Prot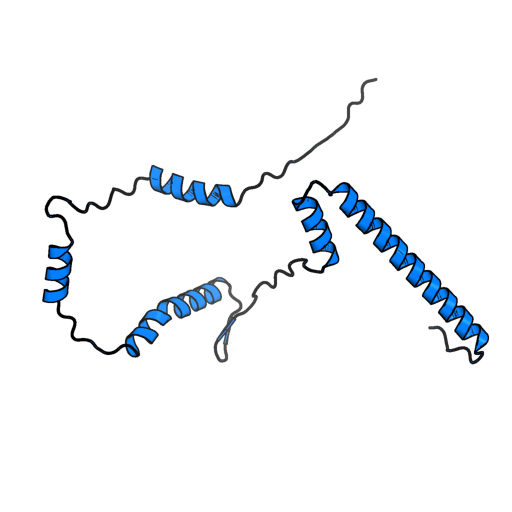ein AF-A0AAD9V9P8-F1 (afdb_monomer_lite)

Foldseek 3Di:
DDDPDPDPVVVVVVVVVVVVVVVVVVVVVVVVLVVQCVVCVVPPVSNVVSVCVVVVVPPPVPPCQWDDDPPDIGRDPVVVVVVVCVVVVCVVVVVVVVDPPDPDDPVVVVVVCVVPDDPPDDDDDPDDDPVNVVVVVVVVVVVPDDDDDDDDDDDDDDD

Secondary structure (DSSP, 8-state):
-----S-HHHHHHHHHHHHHHHHHHHHHHHHHHHHHHHTTTT-HHHHHHHHHHHTT----------EEETTEEE--HHHHHHHHHHHHHHHHHHHHHHS------HHHHHHHHHHHS-TT---------HHHHHHHHHHHHTTT-PPP-----------

Structure (mmCIF, N/CA/C/O backbone):
data_AF-A0AAD9V9P8-F1
#
_entry.id   AF-A0AAD9V9P8-F1
#
loop_
_atom_site.group_PDB
_atom_site.id
_atom_site.type_symbol
_atom_site.label_atom_id
_atom_site.label_alt_id
_atom_site.label_comp_id
_atom_site.label_asym_id
_atom_site.label_entity_id
_atom_site.label_seq_id
_atom_site.pdbx_PDB_ins_code
_atom_site.Cartn_x
_atom_site.Cartn_y
_atom_site.Cartn_z
_atom_site.occupancy
_atom_site.B_iso_or_equiv
_atom_site.auth_seq_id
_atom_site.auth_comp_id
_atom_site.auth_asym_id
_atom_site.auth_atom_id
_atom_site.pdbx_PDB_model_num
ATOM 1 N N . MET A 1 1 ? 13.938 -1.282 -41.682 1.00 40.84 1 MET A N 1
ATOM 2 C CA . MET A 1 1 ? 13.798 -2.664 -41.167 1.00 40.84 1 MET A CA 1
ATOM 3 C C . MET A 1 1 ? 14.912 -3.501 -41.798 1.00 40.84 1 MET A C 1
ATOM 5 O O . MET A 1 1 ? 14.872 -3.719 -43.001 1.00 40.84 1 MET A O 1
ATOM 9 N N . PHE A 1 2 ? 15.975 -3.841 -41.059 1.00 53.50 2 PHE A N 1
ATOM 10 C CA . PHE A 1 2 ? 17.157 -4.511 -41.631 1.00 53.50 2 PHE A CA 1
ATOM 11 C C . PHE A 1 2 ? 16.892 -6.015 -41.809 1.00 53.50 2 PHE A C 1
ATOM 13 O O . PHE A 1 2 ? 16.621 -6.720 -40.838 1.00 53.50 2 PHE A O 1
ATOM 20 N N . LYS A 1 3 ? 16.940 -6.498 -43.058 1.00 59.91 3 LYS A N 1
ATOM 21 C CA . LYS A 1 3 ? 16.807 -7.922 -43.407 1.00 59.91 3 LYS A CA 1
ATOM 22 C C . LYS A 1 3 ? 18.029 -8.691 -42.887 1.00 59.91 3 LYS A C 1
ATOM 24 O O . LYS A 1 3 ? 19.149 -8.198 -42.997 1.00 59.91 3 LYS A O 1
ATOM 29 N N . ARG A 1 4 ? 17.824 -9.894 -42.329 1.00 57.91 4 ARG A N 1
ATOM 30 C CA . ARG A 1 4 ? 18.911 -10.814 -41.943 1.00 57.91 4 ARG A CA 1
ATOM 31 C C . ARG A 1 4 ? 19.813 -11.042 -43.160 1.00 57.91 4 ARG A C 1
ATOM 33 O O . ARG A 1 4 ? 19.398 -11.700 -44.107 1.00 57.91 4 ARG A O 1
ATOM 40 N N . HIS A 1 5 ? 21.021 -10.486 -43.146 1.00 58.56 5 HIS A N 1
ATOM 41 C CA . HIS A 1 5 ? 22.006 -10.772 -44.182 1.00 58.56 5 HIS A CA 1
ATOM 42 C C . HIS A 1 5 ? 22.434 -12.236 -44.037 1.00 58.56 5 HIS A C 1
ATOM 44 O O . HIS A 1 5 ? 22.793 -12.666 -42.942 1.00 58.56 5 HIS A O 1
ATOM 50 N N . HIS A 1 6 ? 22.402 -13.007 -45.125 1.00 64.50 6 HIS A N 1
ATOM 51 C CA . HIS A 1 6 ? 22.727 -14.441 -45.124 1.00 64.50 6 HIS A CA 1
ATOM 52 C C . HIS A 1 6 ? 24.243 -14.719 -45.031 1.00 64.50 6 HIS A C 1
ATOM 54 O O . HIS A 1 6 ? 24.688 -15.831 -45.281 1.00 64.50 6 HIS A O 1
ATOM 60 N N . ASN A 1 7 ? 25.043 -13.704 -44.673 1.00 76.81 7 ASN A N 1
ATOM 61 C CA . ASN A 1 7 ? 26.479 -13.823 -44.447 1.00 76.81 7 ASN A CA 1
ATOM 62 C C . ASN A 1 7 ? 26.742 -13.932 -42.928 1.00 76.81 7 ASN A C 1
ATOM 64 O O . ASN A 1 7 ? 26.538 -12.945 -42.208 1.00 76.81 7 ASN A O 1
ATOM 68 N N . PRO A 1 8 ? 27.201 -15.098 -42.431 1.00 77.00 8 PRO A N 1
ATOM 69 C CA . PRO A 1 8 ? 27.481 -15.317 -41.012 1.00 77.00 8 PRO A CA 1
ATOM 70 C C . PRO A 1 8 ? 28.469 -14.311 -40.400 1.00 77.00 8 PRO A C 1
ATOM 72 O O . PRO A 1 8 ? 28.306 -13.949 -39.236 1.00 77.00 8 PRO A O 1
ATOM 75 N N . SER A 1 9 ? 29.440 -13.813 -41.178 1.00 82.00 9 SER A N 1
ATOM 76 C CA . SER A 1 9 ? 30.434 -12.830 -40.720 1.00 82.00 9 SER A CA 1
ATOM 77 C C . SER A 1 9 ? 29.793 -11.472 -40.431 1.00 82.00 9 S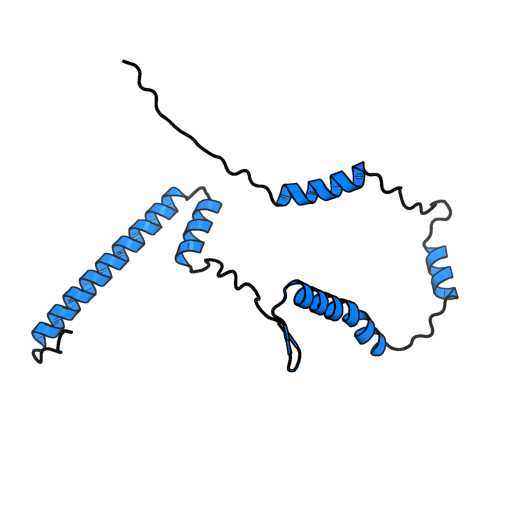ER A C 1
ATOM 79 O O . SER A 1 9 ? 29.965 -10.923 -39.348 1.00 82.00 9 SER A O 1
ATOM 81 N N . VAL A 1 10 ? 28.959 -10.971 -41.350 1.00 82.25 10 VAL A N 1
ATOM 82 C CA . VAL A 1 10 ? 28.264 -9.676 -41.200 1.00 82.25 10 VAL A CA 1
ATOM 83 C C . VAL A 1 10 ? 27.318 -9.695 -39.994 1.00 82.25 10 VAL A C 1
ATOM 85 O O . VAL A 1 10 ? 27.207 -8.720 -39.250 1.00 82.25 10 VAL A O 1
ATOM 88 N N . TRP A 1 11 ? 26.648 -10.825 -39.760 1.00 84.12 11 TRP A N 1
ATOM 89 C CA . TRP A 1 11 ? 25.792 -11.010 -38.588 1.00 84.12 11 TRP A CA 1
ATOM 90 C C . TRP A 1 11 ? 26.584 -11.062 -37.274 1.00 84.12 11 TRP A C 1
ATOM 92 O O . TRP A 1 11 ? 26.146 -10.494 -36.267 1.00 84.12 11 TRP A O 1
ATOM 102 N N . ALA A 1 12 ? 27.744 -11.722 -37.272 1.00 87.38 12 ALA A N 1
ATOM 103 C CA . ALA A 1 12 ? 28.636 -11.766 -36.119 1.00 87.38 12 ALA A CA 1
ATOM 104 C C . ALA A 1 12 ? 29.175 -10.369 -35.769 1.00 87.38 12 ALA A C 1
ATOM 106 O O . ALA A 1 12 ? 29.120 -9.973 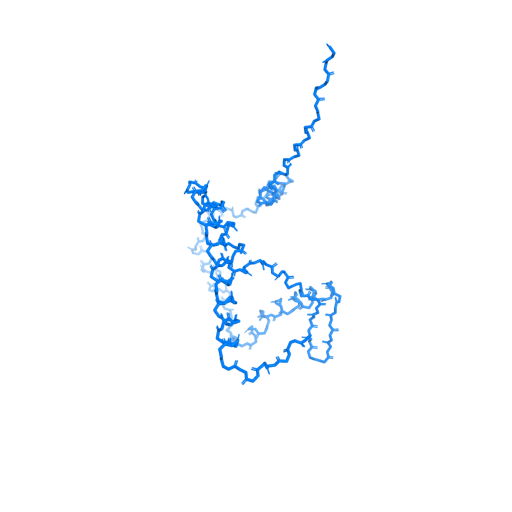-34.601 1.00 87.38 12 ALA A O 1
ATOM 107 N N . ASP A 1 13 ? 29.597 -9.593 -36.769 1.00 89.69 13 ASP A N 1
ATOM 108 C CA . ASP A 1 13 ? 30.072 -8.217 -36.590 1.00 89.69 13 ASP A CA 1
ATOM 109 C C . ASP A 1 13 ? 28.968 -7.292 -36.070 1.00 89.69 13 ASP A C 1
ATOM 111 O O . ASP A 1 13 ? 29.183 -6.540 -35.114 1.00 89.69 13 ASP A O 1
ATOM 115 N N . TYR A 1 14 ? 27.750 -7.408 -36.609 1.00 89.88 14 TYR A N 1
ATOM 116 C CA . TYR A 1 14 ? 26.582 -6.686 -36.103 1.00 89.88 14 TYR A CA 1
ATOM 117 C C . TYR A 1 14 ? 26.296 -7.014 -34.632 1.00 89.88 14 TYR A C 1
ATOM 119 O O . TYR A 1 14 ? 26.148 -6.109 -33.807 1.00 89.88 14 TYR A O 1
ATOM 127 N N . LYS A 1 15 ? 26.261 -8.304 -34.267 1.00 90.81 15 LYS A N 1
ATOM 128 C CA . LYS A 1 15 ? 26.073 -8.725 -32.871 1.00 90.81 15 LYS A CA 1
ATOM 129 C C . LYS A 1 15 ? 27.177 -8.188 -31.969 1.00 90.81 15 LYS A C 1
ATOM 131 O O . LYS A 1 15 ? 26.887 -7.726 -30.869 1.00 90.81 15 LYS A O 1
ATOM 136 N N . LYS A 1 16 ? 28.432 -8.230 -32.418 1.00 93.94 16 LYS A N 1
ATOM 137 C CA . LYS A 1 16 ? 29.582 -7.711 -31.672 1.00 93.94 16 LYS A CA 1
ATOM 138 C C . LYS A 1 16 ? 29.447 -6.208 -31.430 1.00 93.94 16 LYS A C 1
ATOM 140 O O . LYS A 1 16 ? 29.633 -5.762 -30.298 1.00 93.94 16 LYS A O 1
ATOM 145 N N . ALA A 1 17 ? 29.060 -5.444 -32.449 1.00 93.75 17 ALA A N 1
ATOM 146 C CA . ALA A 1 17 ? 28.797 -4.014 -32.330 1.00 93.75 17 ALA A CA 1
ATOM 147 C C . ALA A 1 17 ? 27.621 -3.721 -31.381 1.00 93.75 17 ALA A C 1
ATOM 149 O O . ALA A 1 17 ? 27.751 -2.886 -30.485 1.00 93.75 17 ALA A O 1
ATOM 150 N N . GLY A 1 18 ? 26.511 -4.456 -31.503 1.00 93.94 18 GLY A N 1
ATOM 151 C CA . GLY A 1 18 ? 25.351 -4.333 -30.616 1.00 93.94 18 GLY A CA 1
ATOM 152 C C . GLY A 1 18 ? 25.685 -4.662 -29.159 1.00 93.94 18 GLY A C 1
ATOM 153 O O . GLY A 1 18 ? 25.374 -3.886 -28.257 1.00 93.94 18 GLY A O 1
ATOM 154 N N . ASN A 1 19 ? 26.404 -5.759 -28.920 1.00 95.50 19 ASN A N 1
ATOM 155 C CA . ASN A 1 19 ? 26.866 -6.150 -27.589 1.00 95.50 19 ASN A CA 1
ATOM 156 C C . ASN A 1 19 ? 27.830 -5.116 -26.998 1.00 95.50 19 ASN A C 1
ATOM 158 O O . ASN A 1 19 ? 27.724 -4.794 -25.814 1.00 95.50 19 ASN A O 1
ATOM 162 N N . LYS A 1 20 ? 28.733 -4.556 -27.813 1.00 96.88 20 LYS A N 1
ATOM 163 C CA . LYS A 1 20 ? 29.635 -3.472 -27.402 1.00 96.88 20 LYS A CA 1
ATOM 164 C C . LYS A 1 20 ? 28.846 -2.229 -26.992 1.00 96.88 20 LYS A C 1
ATOM 166 O O . LYS A 1 20 ? 29.098 -1.695 -25.916 1.00 96.88 20 LYS A O 1
ATOM 171 N N . ALA A 1 21 ? 27.859 -1.816 -27.785 1.00 96.50 21 ALA A N 1
ATOM 172 C CA . ALA A 1 21 ? 27.000 -0.675 -27.472 1.00 96.50 21 ALA A CA 1
ATOM 173 C C . ALA A 1 21 ? 26.180 -0.898 -26.187 1.00 96.50 21 ALA A C 1
ATOM 175 O O . ALA A 1 21 ? 26.154 -0.040 -25.306 1.00 96.50 21 ALA A O 1
ATOM 176 N N . VAL A 1 22 ? 25.572 -2.078 -26.024 1.00 96.50 22 VAL A N 1
ATOM 177 C CA . VAL A 1 22 ? 24.845 -2.453 -24.798 1.00 96.50 22 VAL A CA 1
ATOM 178 C C . VAL A 1 22 ? 25.783 -2.485 -23.589 1.00 96.50 22 VAL A C 1
ATOM 180 O O . VAL A 1 22 ? 25.420 -2.007 -22.514 1.00 96.50 22 VAL A O 1
ATOM 183 N N . GLY A 1 23 ? 26.998 -3.010 -23.755 1.00 97.50 23 GLY A N 1
ATOM 184 C CA . GLY A 1 23 ? 28.032 -3.021 -22.724 1.00 97.50 23 GLY A CA 1
ATOM 185 C C . GLY A 1 23 ? 28.437 -1.611 -22.296 1.00 97.50 23 GLY A C 1
ATOM 186 O O . GLY A 1 23 ? 28.458 -1.316 -21.100 1.00 97.50 23 GLY A O 1
ATOM 187 N N . MET A 1 24 ? 28.675 -0.718 -23.260 1.00 97.25 24 MET A N 1
ATOM 188 C CA . MET A 1 24 ? 28.961 0.698 -23.011 1.00 97.25 24 MET A CA 1
ATOM 189 C C . MET A 1 24 ? 27.814 1.376 -22.259 1.00 97.25 24 MET A C 1
ATOM 191 O O . MET A 1 24 ? 28.049 2.002 -21.228 1.00 97.25 24 MET A O 1
ATOM 195 N N . LEU A 1 25 ? 26.570 1.183 -22.703 1.00 96.69 25 LEU A N 1
ATOM 196 C CA . LEU A 1 25 ? 25.390 1.749 -22.050 1.00 96.69 25 LEU A CA 1
ATOM 197 C C . LEU A 1 25 ? 25.246 1.268 -20.599 1.00 96.69 25 LEU A C 1
ATOM 199 O O . LEU A 1 25 ? 24.997 2.069 -19.697 1.00 96.69 25 LEU A O 1
ATOM 203 N N . ARG A 1 26 ? 25.424 -0.036 -20.355 1.00 95.50 26 ARG A N 1
ATOM 204 C CA . ARG A 1 26 ? 25.390 -0.616 -19.002 1.00 95.50 26 ARG A CA 1
ATOM 205 C C . ARG A 1 26 ? 26.488 -0.032 -18.115 1.00 95.50 26 ARG A C 1
ATOM 207 O O . ARG A 1 26 ? 26.220 0.275 -16.956 1.00 95.50 26 ARG A O 1
ATOM 214 N N . ASN A 1 27 ? 27.694 0.147 -18.653 1.00 97.19 27 ASN A N 1
ATOM 215 C CA . ASN A 1 27 ? 28.819 0.721 -17.919 1.00 97.19 27 ASN A CA 1
ATOM 216 C C . ASN A 1 27 ? 28.566 2.190 -17.550 1.00 97.19 27 ASN A C 1
ATOM 218 O O . ASN A 1 27 ? 28.736 2.569 -16.396 1.00 97.19 27 ASN A O 1
ATOM 222 N N . ILE A 1 28 ? 28.082 2.997 -18.499 1.00 96.94 28 ILE A N 1
ATOM 223 C CA . ILE A 1 28 ? 27.744 4.408 -18.261 1.00 96.94 28 ILE A CA 1
ATOM 224 C C . ILE A 1 28 ? 26.684 4.528 -17.160 1.00 96.94 28 ILE A C 1
ATOM 226 O O . ILE A 1 28 ? 26.880 5.273 -16.201 1.00 96.94 28 ILE A O 1
ATOM 230 N N . LYS A 1 29 ? 25.601 3.741 -17.238 1.00 94.38 29 LYS A N 1
ATOM 231 C CA . LYS A 1 29 ? 24.555 3.730 -16.201 1.00 94.38 29 LYS A CA 1
ATOM 232 C C . LYS A 1 29 ? 25.110 3.336 -14.835 1.00 94.38 29 LYS A C 1
ATOM 234 O O . LYS A 1 29 ? 24.810 3.995 -13.846 1.00 94.38 29 LYS A O 1
ATOM 239 N N . ARG A 1 30 ? 25.935 2.286 -14.776 1.00 95.38 30 ARG A N 1
ATOM 240 C CA . ARG A 1 30 ? 26.572 1.847 -13.528 1.00 95.38 30 ARG A CA 1
ATOM 241 C C . ARG A 1 30 ? 27.406 2.970 -12.917 1.00 95.38 30 ARG A C 1
ATOM 243 O O . ARG A 1 30 ? 27.185 3.300 -11.760 1.00 95.38 30 ARG A O 1
ATOM 250 N N . LYS A 1 31 ? 28.314 3.570 -13.692 1.00 97.12 31 LYS A N 1
ATOM 251 C CA . LYS A 1 31 ? 29.183 4.661 -13.226 1.00 97.12 31 LYS A CA 1
ATOM 252 C C . LYS A 1 31 ? 28.382 5.842 -12.686 1.00 97.12 31 LYS A C 1
ATOM 254 O O . LYS A 1 31 ? 28.703 6.354 -11.621 1.00 97.12 31 LYS A O 1
ATOM 259 N N . PHE A 1 32 ? 27.315 6.227 -13.384 1.00 95.88 32 PHE A N 1
ATOM 260 C CA . PHE A 1 32 ? 26.425 7.296 -12.939 1.00 95.88 32 PHE A CA 1
ATOM 261 C C . PHE A 1 32 ? 25.810 7.008 -11.562 1.00 95.88 32 PHE A C 1
ATOM 263 O O . PHE A 1 32 ? 25.876 7.855 -10.674 1.00 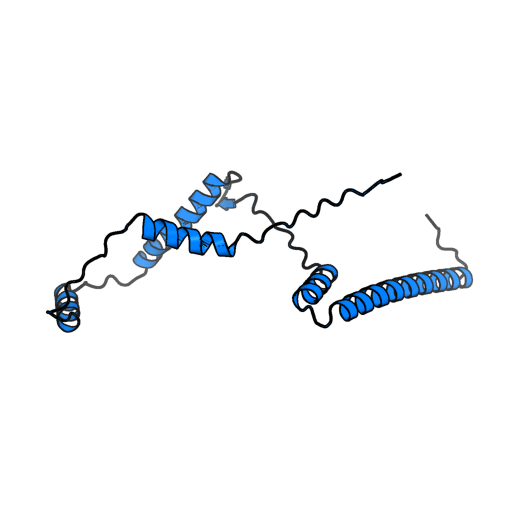95.88 32 PHE A O 1
ATOM 270 N N . TYR A 1 33 ? 25.236 5.816 -11.363 1.00 94.88 33 TYR A N 1
ATOM 271 C CA . TYR A 1 33 ? 24.589 5.478 -10.092 1.00 94.88 33 TYR A CA 1
ATOM 272 C C . TYR A 1 33 ? 25.581 5.237 -8.955 1.00 94.88 33 TYR A C 1
ATOM 274 O O . TYR A 1 33 ? 25.286 5.634 -7.834 1.00 94.88 33 TYR A O 1
ATOM 282 N N . VAL A 1 34 ? 26.751 4.656 -9.234 1.00 95.31 34 VAL A N 1
ATOM 283 C CA . VAL A 1 34 ? 27.836 4.526 -8.248 1.00 95.31 34 VAL A CA 1
ATOM 284 C C . VAL A 1 34 ? 28.262 5.908 -7.755 1.00 95.31 34 VAL A C 1
ATOM 286 O O . VAL A 1 34 ? 28.175 6.169 -6.562 1.00 95.31 34 VAL A O 1
ATOM 289 N N . SER A 1 35 ? 28.565 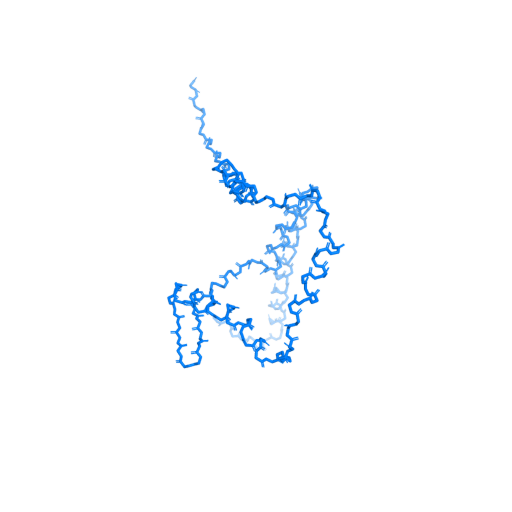6.835 -8.669 1.00 96.56 35 SER A N 1
ATOM 290 C CA . SER A 1 35 ? 28.947 8.205 -8.305 1.00 96.56 35 SER A CA 1
ATOM 291 C C . SER A 1 35 ? 27.846 8.936 -7.525 1.00 96.56 35 SER A C 1
ATOM 293 O O . SER A 1 35 ? 28.114 9.629 -6.548 1.00 96.56 35 SER A O 1
ATOM 295 N N . LYS A 1 36 ? 26.577 8.748 -7.906 1.00 95.31 36 LYS A N 1
ATOM 296 C CA . LYS A 1 36 ? 25.425 9.286 -7.165 1.00 95.31 36 LYS A CA 1
ATOM 297 C C . LYS A 1 36 ? 25.332 8.743 -5.738 1.00 95.31 36 LYS A C 1
ATOM 299 O O . LYS A 1 36 ? 24.955 9.500 -4.847 1.00 95.31 36 LYS A O 1
ATOM 304 N N . LEU A 1 37 ? 25.610 7.456 -5.532 1.00 95.25 37 LEU A N 1
ATOM 305 C CA . LEU A 1 37 ? 25.578 6.825 -4.211 1.00 95.25 37 LEU A CA 1
ATOM 306 C C . LEU A 1 37 ? 26.747 7.296 -3.343 1.00 95.25 37 LEU A C 1
ATOM 308 O O . LEU A 1 37 ? 26.513 7.664 -2.200 1.00 95.25 37 LEU A O 1
ATOM 312 N N . GLU A 1 38 ? 27.955 7.385 -3.904 1.00 95.38 38 GLU A N 1
ATOM 313 C CA . GLU A 1 38 ? 29.139 7.940 -3.227 1.00 95.38 38 GLU A CA 1
ATOM 314 C C . GLU A 1 38 ? 28.890 9.385 -2.763 1.00 95.38 38 GLU A C 1
ATOM 316 O O . GLU A 1 38 ? 29.134 9.732 -1.613 1.00 95.38 38 GLU A O 1
ATOM 321 N N . GLN A 1 39 ? 28.269 10.218 -3.605 1.00 95.50 39 GLN A N 1
ATOM 322 C CA . GLN A 1 39 ? 27.868 11.584 -3.233 1.00 95.50 39 GLN A CA 1
ATOM 323 C C . GLN A 1 39 ? 26.831 11.649 -2.093 1.00 95.50 39 GLN A C 1
ATOM 325 O O . GLN A 1 39 ? 26.606 12.724 -1.542 1.00 95.50 39 GLN A O 1
ATOM 330 N N . ASN A 1 40 ? 26.155 10.541 -1.770 1.00 94.81 40 ASN A N 1
ATOM 331 C CA . ASN A 1 40 ? 25.116 10.454 -0.738 1.00 94.81 40 ASN A CA 1
ATOM 332 C C . ASN A 1 40 ? 25.501 9.489 0.402 1.00 94.81 40 ASN A C 1
ATOM 334 O O . ASN A 1 40 ? 24.620 9.075 1.156 1.00 94.81 40 ASN A O 1
ATOM 338 N N . GLU A 1 41 ? 26.787 9.150 0.558 1.00 90.75 41 GLU A N 1
ATOM 339 C CA . GLU A 1 41 ? 27.283 8.176 1.547 1.00 90.75 41 GLU A CA 1
ATOM 340 C C . GLU A 1 41 ? 26.814 8.486 2.981 1.00 90.75 41 GLU A C 1
ATOM 342 O O . GLU A 1 41 ? 26.403 7.589 3.713 1.00 90.75 41 GLU A O 1
ATOM 347 N N . ASN A 1 42 ? 26.752 9.773 3.339 1.00 93.44 42 ASN A N 1
ATOM 348 C CA . ASN A 1 42 ? 26.295 10.247 4.651 1.00 93.44 42 ASN A CA 1
ATOM 349 C C . ASN A 1 42 ? 24.842 10.772 4.658 1.00 93.44 42 ASN A C 1
ATOM 351 O O . ASN A 1 42 ? 24.361 11.256 5.681 1.00 93.44 42 ASN A O 1
ATOM 355 N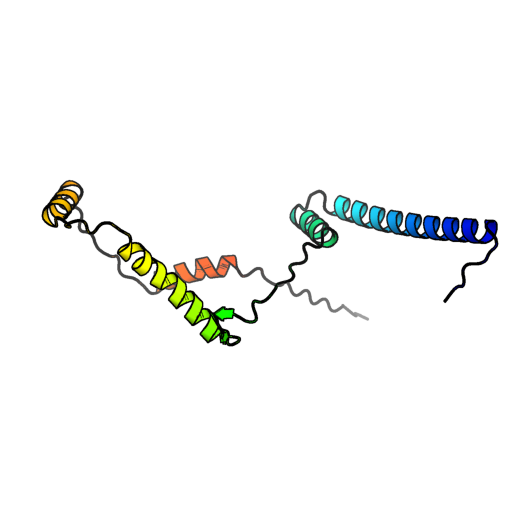 N . ASP A 1 43 ? 24.117 10.675 3.536 1.00 94.25 43 ASP A N 1
ATOM 356 C CA . ASP A 1 43 ? 22.696 11.026 3.432 1.00 94.25 43 ASP A CA 1
ATOM 357 C C . ASP A 1 43 ? 21.859 9.770 3.155 1.00 94.25 43 ASP A C 1
ATOM 359 O O . ASP A 1 43 ? 21.535 9.426 2.013 1.00 94.25 43 ASP A O 1
ATOM 363 N N . ALA A 1 44 ? 21.434 9.100 4.229 1.00 93.19 44 ALA A N 1
ATOM 364 C CA . ALA A 1 44 ? 20.566 7.926 4.148 1.00 93.19 44 ALA A CA 1
ATOM 365 C C . ALA A 1 44 ? 19.268 8.202 3.360 1.00 93.19 44 ALA A C 1
ATOM 367 O O . ALA A 1 44 ? 18.759 7.334 2.644 1.00 93.19 44 ALA A O 1
ATOM 368 N N . LYS A 1 45 ? 18.727 9.425 3.441 1.00 92.88 45 LYS A N 1
ATOM 369 C CA . LYS A 1 45 ? 17.503 9.815 2.729 1.00 92.88 45 LYS A CA 1
ATOM 370 C C . LYS A 1 45 ? 17.775 10.001 1.237 1.00 92.88 45 LYS A C 1
ATOM 372 O O . LYS A 1 45 ? 16.942 9.595 0.421 1.00 92.88 45 LYS A O 1
ATOM 377 N N . GLY A 1 46 ? 18.901 10.608 0.880 1.00 93.50 46 GLY A N 1
ATOM 378 C CA . GLY A 1 46 ? 19.395 10.754 -0.488 1.00 93.50 46 GLY A CA 1
ATOM 379 C C . GLY A 1 46 ? 19.680 9.406 -1.145 1.00 93.50 46 GLY A C 1
ATOM 380 O O . GLY A 1 46 ? 19.126 9.103 -2.206 1.00 93.50 46 GLY A O 1
ATOM 381 N N . THR A 1 47 ? 20.404 8.534 -0.446 1.00 94.94 47 THR A N 1
ATOM 382 C CA . THR A 1 47 ? 20.663 7.145 -0.851 1.00 94.94 47 THR A CA 1
ATOM 383 C C . THR A 1 47 ? 19.362 6.378 -1.088 1.00 94.94 47 THR A C 1
ATOM 385 O O . THR A 1 47 ? 19.161 5.784 -2.151 1.00 94.94 47 THR A O 1
ATOM 388 N N . TRP A 1 48 ? 18.396 6.476 -0.169 1.00 92.81 48 TRP A N 1
ATOM 389 C CA . TRP A 1 48 ? 17.098 5.819 -0.332 1.00 92.81 48 TRP A CA 1
ATOM 390 C C . TRP A 1 48 ? 16.274 6.370 -1.508 1.00 92.81 48 TRP A C 1
ATOM 392 O O . TRP A 1 48 ? 15.510 5.636 -2.138 1.00 92.81 48 TRP A O 1
ATOM 402 N N . LYS A 1 49 ? 16.408 7.660 -1.850 1.00 90.88 49 LYS A N 1
ATOM 403 C CA . LYS A 1 49 ? 15.790 8.226 -3.064 1.00 90.88 49 LYS A CA 1
ATOM 404 C C . LYS A 1 49 ? 16.401 7.632 -4.333 1.00 90.88 49 LYS A C 1
ATOM 406 O O . LYS A 1 49 ? 15.646 7.280 -5.239 1.00 90.88 49 LYS A O 1
ATOM 411 N N . ILE A 1 50 ? 17.728 7.501 -4.386 1.00 92.88 50 ILE A N 1
ATOM 412 C CA . ILE A 1 50 ? 18.441 6.907 -5.525 1.00 92.88 50 ILE A CA 1
ATOM 413 C C . ILE A 1 50 ? 17.993 5.456 -5.719 1.00 92.88 50 ILE A C 1
ATOM 415 O O . ILE A 1 50 ? 17.558 5.107 -6.815 1.00 92.88 50 ILE A O 1
ATOM 419 N N . ILE A 1 51 ? 17.982 4.652 -4.651 1.00 91.62 51 ILE A N 1
ATOM 420 C CA . ILE A 1 51 ? 17.517 3.255 -4.687 1.00 91.62 51 ILE A CA 1
ATOM 421 C C . ILE A 1 51 ? 16.076 3.171 -5.202 1.00 91.62 51 ILE A C 1
ATOM 423 O O . ILE A 1 51 ? 15.791 2.440 -6.146 1.00 91.62 51 ILE A O 1
ATOM 427 N N . LYS A 1 52 ? 15.157 3.982 -4.665 1.00 88.06 52 LYS A N 1
ATOM 428 C CA . LYS A 1 52 ? 13.762 3.987 -5.134 1.00 88.06 52 LYS A CA 1
ATOM 429 C C . LYS A 1 52 ? 13.623 4.318 -6.621 1.00 88.06 52 LYS A C 1
ATOM 431 O O . LYS A 1 52 ? 12.738 3.765 -7.269 1.00 88.06 52 LYS A O 1
ATOM 436 N N . SER A 1 53 ? 14.477 5.199 -7.151 1.00 87.12 53 SER A N 1
ATOM 437 C CA . SER A 1 53 ? 14.457 5.571 -8.571 1.00 87.12 53 SER A CA 1
ATOM 438 C C . SER A 1 53 ? 14.869 4.426 -9.502 1.00 87.12 53 SER A C 1
ATOM 440 O O . SER A 1 53 ? 14.319 4.316 -10.594 1.00 87.12 53 SER A O 1
ATOM 442 N N . ILE A 1 54 ? 15.787 3.552 -9.068 1.00 88.75 54 ILE A N 1
ATOM 443 C CA . ILE A 1 54 ? 16.281 2.424 -9.876 1.00 88.75 54 ILE A CA 1
ATOM 444 C C . ILE A 1 54 ? 15.471 1.144 -9.671 1.00 88.75 54 ILE A C 1
ATOM 446 O O . ILE A 1 54 ? 15.342 0.353 -10.599 1.00 88.75 54 ILE A O 1
ATOM 450 N N . SER A 1 55 ? 14.881 0.956 -8.489 1.00 84.94 55 SER A N 1
ATOM 451 C CA . SER A 1 55 ? 14.105 -0.241 -8.150 1.00 84.94 55 SER A CA 1
ATOM 452 C C . SER A 1 55 ? 12.702 -0.261 -8.767 1.00 84.94 55 SER A C 1
ATOM 454 O O . SER A 1 55 ? 11.923 -1.160 -8.471 1.00 84.94 55 SER A O 1
ATOM 456 N N . GLY A 1 56 ? 12.322 0.750 -9.559 1.00 72.69 56 GLY A N 1
ATOM 457 C CA . GLY A 1 56 ? 10.966 0.856 -10.111 1.00 72.69 56 GLY A CA 1
ATOM 458 C C . GLY A 1 56 ? 9.882 1.047 -9.042 1.00 72.69 56 GLY A C 1
ATOM 459 O O . GLY A 1 56 ? 8.698 1.016 -9.358 1.00 72.69 56 GLY A O 1
ATOM 460 N N . MET A 1 57 ? 10.269 1.313 -7.786 1.00 71.19 57 MET A N 1
ATOM 461 C CA . MET A 1 57 ? 9.377 1.564 -6.644 1.00 71.19 57 MET A CA 1
ATOM 462 C C . MET A 1 57 ? 8.736 2.958 -6.693 1.00 71.19 57 MET A C 1
ATOM 464 O O . MET A 1 57 ? 8.288 3.487 -5.670 1.00 71.19 57 MET A O 1
ATOM 468 N N . VAL A 1 58 ? 8.709 3.589 -7.869 1.00 66.12 58 VAL A N 1
ATOM 469 C CA . VAL A 1 58 ? 7.913 4.791 -8.091 1.00 66.12 58 VAL A CA 1
ATOM 470 C C . VAL A 1 58 ? 6.481 4.377 -7.803 1.00 66.12 58 VAL A C 1
ATOM 472 O O . VAL A 1 58 ? 5.943 3.513 -8.493 1.00 66.12 58 VAL A O 1
ATOM 475 N N . LYS A 1 59 ? 5.897 4.928 -6.732 1.00 63.94 59 LYS A N 1
ATOM 476 C CA . LYS A 1 59 ? 4.507 4.664 -6.366 1.00 63.94 59 LYS A CA 1
ATOM 477 C C . LYS A 1 59 ? 3.650 4.984 -7.585 1.00 63.94 59 LYS A C 1
ATOM 479 O O . LYS A 1 59 ? 3.339 6.144 -7.836 1.00 63.94 59 LYS A O 1
ATOM 484 N N . GLN A 1 60 ? 3.250 3.952 -8.318 1.00 63.41 60 GLN A N 1
ATOM 485 C CA . GLN A 1 60 ? 2.022 4.006 -9.079 1.00 63.41 60 GLN A CA 1
ATOM 486 C C . GLN A 1 60 ? 0.962 4.103 -7.993 1.00 63.41 60 GLN A C 1
ATOM 488 O O . GLN A 1 60 ? 0.602 3.097 -7.380 1.00 63.41 60 GLN A O 1
ATOM 493 N N . PHE A 1 61 ? 0.568 5.326 -7.642 1.00 59.28 61 PHE A N 1
ATOM 494 C CA . PHE A 1 61 ? -0.637 5.528 -6.862 1.00 59.28 61 PHE A CA 1
ATOM 495 C C . PHE A 1 61 ? -1.764 5.006 -7.744 1.00 59.28 61 PHE A C 1
ATOM 497 O O . PHE A 1 61 ? -2.315 5.731 -8.567 1.00 59.28 61 PHE A O 1
ATOM 504 N N . LYS A 1 62 ? -2.041 3.705 -7.635 1.00 69.62 62 LYS A N 1
ATOM 505 C CA . LYS A 1 62 ? -3.232 3.100 -8.200 1.00 69.62 62 LYS A CA 1
ATOM 506 C C . LYS A 1 62 ? -4.373 3.676 -7.385 1.00 69.62 62 LYS A C 1
ATOM 508 O O . LYS A 1 62 ? -4.689 3.180 -6.306 1.00 69.62 62 LYS A O 1
ATOM 513 N N . ARG A 1 63 ? -4.889 4.812 -7.846 1.00 73.06 63 ARG A N 1
ATOM 514 C CA . ARG A 1 63 ? -6.114 5.380 -7.313 1.00 73.06 63 ARG A CA 1
ATOM 515 C C . ARG A 1 63 ? -7.196 4.336 -7.563 1.00 73.06 63 ARG A C 1
ATOM 517 O O . ARG A 1 63 ? -7.323 3.831 -8.678 1.00 73.06 63 ARG A O 1
ATOM 524 N N . VAL A 1 64 ? -7.888 3.942 -6.501 1.00 82.00 64 VAL A N 1
ATOM 525 C CA . VAL A 1 64 ? -9.079 3.109 -6.641 1.00 82.00 64 VAL A CA 1
ATOM 526 C C . VAL A 1 64 ? -10.126 4.016 -7.271 1.00 82.00 64 VAL A C 1
ATOM 528 O O . VAL A 1 64 ? -10.532 4.996 -6.653 1.00 82.00 64 VAL A O 1
ATOM 531 N N . ASN A 1 65 ? -10.456 3.742 -8.530 1.00 87.50 65 ASN A N 1
ATOM 532 C CA . ASN A 1 65 ? -11.395 4.551 -9.308 1.00 87.50 65 ASN A CA 1
ATOM 533 C C . ASN A 1 65 ? -12.801 3.953 -9.315 1.00 87.50 65 ASN A C 1
ATOM 535 O O . ASN A 1 65 ? -13.735 4.617 -9.740 1.00 87.50 65 ASN A O 1
ATOM 539 N N . SER A 1 66 ? -12.941 2.705 -8.876 1.00 91.69 66 SER A N 1
ATOM 540 C CA . SER A 1 66 ? -14.234 2.062 -8.763 1.00 91.69 66 SER A CA 1
ATOM 541 C C . SER A 1 66 ? -14.222 0.961 -7.712 1.00 91.69 66 SER A C 1
ATOM 543 O O . SER A 1 66 ? -13.180 0.375 -7.395 1.00 91.69 66 SER A O 1
ATOM 545 N N . LEU A 1 67 ? -15.401 0.694 -7.169 1.00 92.00 67 LEU A N 1
ATOM 546 C CA . LEU A 1 67 ? -15.698 -0.398 -6.262 1.00 92.00 67 LEU A CA 1
ATOM 547 C C . LEU A 1 67 ? -16.765 -1.274 -6.916 1.00 92.00 67 LEU A C 1
ATOM 549 O O . LEU A 1 67 ? -17.819 -0.781 -7.311 1.00 92.00 67 LEU A O 1
ATOM 553 N N . ARG A 1 68 ? -16.492 -2.574 -7.045 1.00 92.06 68 ARG A N 1
ATOM 554 C CA . ARG A 1 68 ? -17.489 -3.543 -7.506 1.00 92.06 68 ARG A CA 1
ATOM 555 C C . ARG A 1 68 ? -18.133 -4.206 -6.298 1.00 92.06 68 ARG A C 1
ATOM 557 O O . ARG A 1 68 ? -17.430 -4.837 -5.511 1.00 92.06 68 ARG A O 1
ATOM 564 N N . ILE A 1 69 ? -19.448 -4.087 -6.193 1.00 88.69 69 ILE A N 1
ATOM 565 C CA . ILE A 1 69 ? -20.266 -4.758 -5.185 1.00 88.69 69 ILE A CA 1
ATOM 566 C C . ILE A 1 69 ? -21.310 -5.556 -5.953 1.00 88.69 69 ILE A C 1
ATOM 568 O O . ILE A 1 69 ? -22.132 -4.971 -6.652 1.00 88.69 69 ILE A O 1
ATOM 572 N N . GLU A 1 70 ? -21.228 -6.885 -5.866 1.00 85.75 70 GLU A N 1
ATOM 573 C CA . GLU A 1 70 ? -22.088 -7.802 -6.626 1.00 85.75 70 GLU A CA 1
ATOM 574 C C . GLU A 1 70 ? -22.050 -7.484 -8.142 1.00 85.75 70 GLU A C 1
ATOM 576 O O . GLU A 1 70 ? -20.981 -7.565 -8.773 1.00 85.75 70 GLU A O 1
ATOM 581 N N . ASP A 1 71 ? -23.189 -7.076 -8.708 1.00 89.12 71 ASP A N 1
ATOM 582 C CA . ASP A 1 71 ? -23.363 -6.699 -10.117 1.00 89.12 71 ASP A CA 1
ATOM 583 C C . ASP A 1 71 ? -23.305 -5.181 -10.362 1.00 89.12 71 ASP A C 1
ATOM 585 O O . ASP A 1 71 ? -23.456 -4.721 -11.496 1.00 89.12 71 ASP A O 1
ATOM 589 N N . ARG A 1 72 ? -23.039 -4.383 -9.321 1.00 92.00 72 ARG A N 1
ATOM 590 C CA . ARG A 1 72 ? -22.929 -2.924 -9.408 1.00 92.00 72 ARG A CA 1
ATOM 591 C C . ARG A 1 72 ? -21.470 -2.474 -9.404 1.00 92.00 72 ARG A C 1
ATOM 593 O O . ARG A 1 72 ? -20.647 -2.948 -8.619 1.00 92.00 72 ARG A O 1
ATOM 600 N N . ILE A 1 73 ? -21.161 -1.504 -10.261 1.00 94.50 73 ILE A N 1
ATOM 601 C CA . ILE A 1 73 ? -19.891 -0.773 -10.255 1.00 94.50 73 ILE A CA 1
ATOM 602 C C . ILE A 1 73 ? -20.177 0.642 -9.760 1.00 94.50 73 ILE A C 1
ATOM 604 O O . ILE A 1 73 ? -21.018 1.343 -10.318 1.00 94.50 73 ILE A O 1
ATOM 608 N N . ILE A 1 74 ? -19.489 1.037 -8.695 1.00 93.81 74 ILE A N 1
ATOM 609 C CA . ILE A 1 74 ? -19.591 2.352 -8.069 1.00 93.81 74 ILE A CA 1
ATOM 610 C C . ILE A 1 74 ? -18.303 3.104 -8.373 1.00 93.81 74 ILE A C 1
ATOM 612 O O . ILE A 1 74 ? -17.226 2.648 -8.003 1.00 93.81 74 ILE A O 1
ATOM 616 N N . GLU A 1 75 ? -18.411 4.245 -9.044 1.00 94.25 75 GLU A N 1
ATOM 617 C CA . GLU A 1 75 ? -17.269 5.101 -9.408 1.00 94.25 75 GLU A CA 1
ATOM 618 C C . GLU A 1 75 ? -17.267 6.422 -8.625 1.00 94.25 75 GLU A C 1
ATOM 620 O O . GLU A 1 75 ? -16.247 7.111 -8.547 1.00 94.25 75 GLU A O 1
ATOM 625 N N . ASP A 1 76 ? -18.401 6.768 -8.007 1.00 93.50 76 ASP A N 1
ATOM 626 C CA . ASP A 1 76 ? -18.513 7.935 -7.141 1.00 93.50 76 ASP A CA 1
ATOM 627 C C . ASP A 1 76 ? -17.726 7.706 -5.842 1.00 93.50 76 ASP A C 1
ATOM 629 O O . ASP A 1 76 ? -17.956 6.757 -5.092 1.00 93.50 76 ASP A O 1
ATOM 633 N N . THR A 1 77 ? -16.795 8.612 -5.551 1.00 90.31 77 THR A N 1
ATOM 634 C CA . THR A 1 77 ? -15.923 8.525 -4.375 1.00 90.31 77 THR A CA 1
ATOM 635 C C . THR A 1 77 ? -16.656 8.605 -3.034 1.00 90.31 77 THR A C 1
ATOM 637 O O . THR A 1 77 ? -16.219 7.971 -2.073 1.00 90.31 77 THR A O 1
ATOM 640 N N . PHE A 1 78 ? -17.737 9.382 -2.944 1.00 93.31 78 PHE A N 1
ATOM 641 C CA . PHE A 1 78 ? -18.548 9.491 -1.734 1.00 93.31 78 PHE A CA 1
ATOM 642 C C . PHE A 1 78 ? -19.345 8.210 -1.518 1.00 93.31 78 PHE A C 1
ATOM 644 O O . PHE A 1 78 ? -19.369 7.677 -0.409 1.00 93.31 78 PHE A O 1
ATOM 651 N N . GLU A 1 79 ? -19.927 7.672 -2.587 1.00 93.94 79 GLU A N 1
ATOM 652 C CA . GLU A 1 79 ? -20.662 6.414 -2.523 1.00 93.94 79 GLU A CA 1
ATOM 653 C C . GLU A 1 79 ? -19.731 5.243 -2.174 1.00 93.94 79 GLU A C 1
ATOM 655 O O . GLU A 1 79 ? -20.026 4.477 -1.260 1.00 93.94 79 GLU A O 1
ATOM 660 N N . MET A 1 80 ? -18.542 5.174 -2.782 1.00 93.31 80 MET A N 1
ATOM 661 C CA . MET A 1 80 ? -17.506 4.207 -2.401 1.00 93.31 80 MET A CA 1
ATOM 662 C C . MET A 1 80 ? -17.146 4.303 -0.913 1.00 93.31 80 MET A C 1
ATOM 664 O O . MET A 1 80 ? -17.034 3.281 -0.238 1.00 93.31 80 MET A O 1
ATOM 668 N N . ALA A 1 81 ? -16.945 5.516 -0.387 1.00 93.06 81 ALA A N 1
ATOM 669 C CA . ALA A 1 81 ? -16.620 5.717 1.023 1.00 93.06 81 ALA A CA 1
ATOM 670 C C . ALA A 1 81 ? -17.778 5.293 1.937 1.00 93.06 81 ALA A C 1
ATOM 672 O O . ALA A 1 81 ? -17.545 4.676 2.977 1.00 93.06 81 ALA A O 1
ATOM 673 N N . SER A 1 82 ? -19.014 5.592 1.536 1.00 94.56 82 SER A N 1
ATOM 674 C CA . SER A 1 82 ? -20.222 5.168 2.242 1.00 94.56 82 SER A CA 1
ATOM 675 C C . SER A 1 82 ? -20.312 3.644 2.323 1.00 94.56 82 SER A C 1
ATOM 677 O O . SER A 1 82 ? -20.499 3.099 3.410 1.00 94.56 82 SER A O 1
ATOM 679 N N . GLU A 1 83 ? -20.064 2.945 1.215 1.00 93.38 83 GLU A N 1
ATOM 680 C CA . GLU A 1 83 ? -20.050 1.480 1.168 1.00 93.38 83 GLU A CA 1
ATOM 681 C C . GLU A 1 83 ? -18.939 0.876 2.029 1.00 93.38 83 GLU A C 1
ATOM 683 O O . GLU A 1 83 ? -19.173 -0.073 2.779 1.00 93.38 83 GLU A O 1
ATOM 688 N N . PHE A 1 84 ? -17.736 1.457 2.005 1.00 91.75 84 PHE A N 1
ATOM 689 C CA . PHE A 1 84 ? -16.660 1.043 2.907 1.00 91.75 84 PHE A CA 1
ATOM 690 C C . PHE A 1 84 ? -17.057 1.198 4.377 1.00 91.75 84 PHE A C 1
ATOM 692 O O . PHE A 1 84 ? -16.859 0.273 5.170 1.00 91.75 84 PHE A O 1
ATOM 699 N N . ASN A 1 85 ? -17.624 2.349 4.741 1.00 93.88 85 ASN A N 1
ATOM 700 C CA . ASN A 1 85 ? -18.072 2.609 6.105 1.00 93.88 85 ASN A CA 1
ATOM 701 C C . ASN A 1 85 ? -19.162 1.617 6.514 1.00 93.88 85 ASN A C 1
ATOM 703 O O . ASN A 1 85 ? -19.035 0.973 7.552 1.00 93.88 85 ASN A O 1
ATOM 707 N N . SER A 1 86 ? -20.178 1.432 5.671 1.00 93.00 86 SER A N 1
ATOM 708 C CA . SER A 1 86 ? -21.266 0.476 5.886 1.00 93.00 86 SER A CA 1
ATOM 709 C C . SER A 1 86 ? -20.733 -0.942 6.103 1.00 93.00 86 SER A C 1
ATOM 711 O O . SER A 1 86 ? -21.043 -1.587 7.111 1.00 93.00 86 SER A O 1
ATOM 713 N N . HIS A 1 87 ? -19.837 -1.401 5.223 1.00 91.31 87 HIS A N 1
ATOM 714 C CA . HIS A 1 87 ? -19.204 -2.707 5.337 1.00 91.31 87 HIS A CA 1
ATOM 715 C C . HIS A 1 87 ? -18.525 -2.875 6.698 1.00 91.31 87 HIS A C 1
ATOM 717 O O . HIS A 1 87 ? -18.881 -3.793 7.436 1.00 91.31 87 HIS A O 1
ATOM 723 N N . PHE A 1 88 ? -17.593 -1.989 7.060 1.00 92.56 88 PHE A N 1
ATOM 724 C CA . PHE A 1 88 ? -16.808 -2.139 8.287 1.00 92.56 88 PHE A CA 1
ATOM 725 C C . PHE A 1 88 ? -17.616 -1.910 9.567 1.00 92.56 88 PHE A C 1
ATOM 727 O O . PHE A 1 88 ? -17.398 -2.628 10.544 1.00 92.56 88 PHE A O 1
ATOM 734 N N . SER A 1 89 ? -18.581 -0.989 9.567 1.00 94.56 89 SER A N 1
ATOM 735 C CA . SER A 1 89 ? -19.493 -0.794 10.697 1.00 94.56 89 SER A CA 1
ATOM 736 C C . SER A 1 89 ? -20.383 -2.018 10.930 1.00 94.56 89 SER A C 1
ATOM 738 O O . SER A 1 89 ? -20.610 -2.388 12.079 1.00 94.56 89 SER A O 1
ATOM 740 N N . SER A 1 90 ? -20.811 -2.705 9.863 1.00 93.50 90 SER A N 1
ATOM 741 C CA . SER A 1 90 ? -21.658 -3.904 9.964 1.00 93.50 90 SER A CA 1
ATOM 742 C C . SER A 1 90 ? -20.920 -5.174 10.413 1.00 93.50 90 SER A C 1
ATOM 744 O O . SER A 1 90 ? -21.560 -6.154 10.800 1.00 93.50 90 SER A O 1
ATOM 746 N N . VAL A 1 91 ? -19.579 -5.200 10.376 1.00 93.06 91 VAL A N 1
ATOM 747 C CA . VAL A 1 91 ? -18.797 -6.393 10.760 1.00 93.06 91 VAL A CA 1
ATOM 748 C C . VAL A 1 91 ? -19.081 -6.790 12.207 1.00 93.06 91 VAL A C 1
ATOM 750 O O . VAL A 1 91 ? -19.232 -7.975 12.495 1.00 93.06 91 VAL A O 1
ATOM 753 N N . ALA A 1 92 ? -19.190 -5.815 13.112 1.00 87.75 92 ALA A N 1
ATOM 754 C CA . ALA A 1 92 ? -19.463 -6.083 14.520 1.00 87.75 92 ALA A CA 1
ATOM 755 C C . ALA A 1 92 ? -20.804 -6.808 14.720 1.00 87.75 92 ALA A C 1
ATOM 757 O O . ALA A 1 92 ? -20.880 -7.751 15.506 1.00 87.75 92 ALA A O 1
ATOM 758 N N . ASP A 1 93 ? -21.840 -6.420 13.977 1.00 89.69 93 ASP A N 1
ATOM 759 C CA . ASP A 1 93 ? -23.161 -7.043 14.072 1.00 89.69 93 ASP A CA 1
ATOM 760 C C . ASP A 1 93 ? -23.174 -8.447 13.462 1.00 89.69 93 ASP A C 1
ATOM 762 O O . ASP A 1 93 ? -23.725 -9.376 14.059 1.00 89.69 93 ASP A O 1
ATOM 766 N N . LYS A 1 94 ? -22.470 -8.646 12.339 1.00 89.75 94 LYS A N 1
ATOM 767 C CA . LYS A 1 94 ? -22.255 -9.984 11.765 1.00 89.75 94 LYS A CA 1
ATOM 768 C C . LYS A 1 94 ? -21.562 -10.902 12.770 1.00 89.75 94 LYS A C 1
ATOM 770 O O . LYS A 1 94 ? -22.020 -12.019 12.993 1.00 89.75 94 LYS A O 1
ATOM 775 N N . LEU A 1 95 ? -20.509 -10.420 13.430 1.00 90.69 95 LEU A N 1
ATOM 776 C CA . LEU A 1 95 ? -19.796 -11.184 14.453 1.00 90.69 95 LEU A CA 1
ATOM 777 C C . LEU A 1 95 ? -20.672 -11.481 15.674 1.00 90.69 95 LEU A C 1
ATOM 779 O O . LEU A 1 95 ? -20.651 -12.609 16.156 1.00 90.69 95 LEU A O 1
ATOM 783 N N . ARG A 1 96 ? -21.481 -10.524 16.149 1.00 87.88 96 ARG A N 1
ATOM 784 C CA . ARG A 1 96 ? -22.409 -10.742 17.276 1.00 87.88 96 ARG A CA 1
ATOM 785 C C . ARG A 1 96 ? -23.358 -11.907 17.037 1.00 87.88 96 ARG A C 1
ATOM 787 O O . ARG A 1 96 ? -23.613 -12.655 17.972 1.00 87.88 96 ARG A O 1
ATOM 794 N N . SER A 1 97 ? -23.848 -12.076 15.808 1.00 86.06 97 SER A N 1
ATOM 795 C CA . SER A 1 97 ? -24.746 -13.186 15.463 1.00 86.06 97 SER A CA 1
ATOM 796 C C . SER A 1 97 ? -24.095 -14.570 15.603 1.00 86.06 97 SER A C 1
ATOM 798 O O . SER A 1 97 ? -24.794 -15.553 15.830 1.00 86.06 97 SER A O 1
ATOM 800 N N . LEU A 1 98 ? -22.762 -14.639 15.518 1.00 89.12 98 LEU A N 1
ATOM 801 C CA . LEU A 1 98 ? -21.975 -15.868 15.655 1.00 89.12 98 LEU A CA 1
ATOM 802 C C . LEU A 1 98 ? -21.523 -16.132 17.097 1.00 89.12 98 LEU A C 1
ATOM 804 O O . LEU A 1 98 ? -21.072 -17.235 17.407 1.00 89.12 98 LEU A O 1
ATOM 808 N N . LEU A 1 99 ? -21.592 -15.127 17.974 1.00 85.94 99 LEU A N 1
ATOM 809 C CA . LEU A 1 99 ? -21.202 -15.288 19.368 1.00 85.94 99 LEU A CA 1
ATOM 810 C C . LEU A 1 99 ? -22.291 -16.049 20.140 1.00 85.94 99 LEU A C 1
ATOM 812 O O . LEU A 1 99 ? -23.483 -15.834 19.902 1.00 85.94 99 LEU A O 1
ATOM 816 N N . PRO A 1 100 ? -21.910 -16.905 21.107 1.00 85.56 100 PRO A N 1
ATOM 817 C CA . PRO A 1 100 ? -22.874 -17.531 21.995 1.00 85.56 100 PRO A CA 1
ATOM 818 C C . PRO A 1 100 ? -23.698 -16.457 22.704 1.00 85.56 100 PRO A C 1
ATOM 820 O O . PRO A 1 100 ? -23.139 -15.523 23.288 1.00 85.56 100 PRO A O 1
ATOM 823 N N . GLN A 1 101 ? -25.022 -16.607 22.685 1.00 75.94 101 GLN A N 1
ATOM 824 C CA . GLN A 1 101 ? -25.908 -15.787 23.503 1.00 75.94 101 GLN A CA 1
ATOM 825 C C . GLN A 1 101 ? -25.659 -16.168 24.962 1.00 75.94 101 GLN A C 1
ATOM 827 O O . GLN A 1 101 ? -26.150 -17.175 25.466 1.00 75.94 101 GLN A O 1
ATOM 832 N N . THR A 1 102 ? -24.791 -15.405 25.617 1.00 75.44 102 THR A N 1
ATOM 833 C CA . THR A 1 102 ? -24.497 -15.587 27.033 1.00 75.44 102 THR A CA 1
ATOM 834 C C . THR A 1 102 ? -25.525 -14.805 27.832 1.00 75.44 102 THR A C 1
ATOM 836 O O . THR A 1 102 ? -25.783 -13.633 27.556 1.00 75.44 102 THR A O 1
ATOM 839 N N . ASN A 1 103 ? -26.124 -15.449 28.833 1.00 77.50 103 ASN A N 1
ATOM 840 C CA . ASN A 1 103 ? -26.985 -14.757 29.784 1.00 77.50 103 ASN A CA 1
ATOM 841 C C . ASN A 1 103 ? -26.109 -13.780 30.569 1.00 77.50 103 ASN A C 1
ATOM 843 O O . ASN A 1 103 ? -25.339 -14.179 31.447 1.00 77.50 103 ASN A O 1
ATOM 847 N N . PHE A 1 104 ? -26.170 -12.506 30.188 1.00 79.62 104 PHE A N 1
ATOM 848 C CA . PHE A 1 104 ? -25.371 -11.465 30.804 1.00 79.62 104 PHE A CA 1
ATOM 849 C C . PHE A 1 104 ? -25.871 -11.211 32.226 1.00 79.62 104 PHE A C 1
ATOM 851 O O . PHE A 1 104 ? -26.928 -10.621 32.444 1.00 79.62 104 PHE A O 1
ATOM 858 N N . ASP A 1 105 ? -25.101 -11.674 33.204 1.00 85.69 105 ASP A N 1
ATOM 859 C CA . ASP A 1 105 ? -25.403 -11.458 34.611 1.00 85.69 105 ASP A CA 1
ATOM 860 C C . ASP A 1 105 ? -24.937 -10.059 35.034 1.00 85.69 105 ASP A C 1
ATOM 862 O O . ASP A 1 105 ? -23.765 -9.821 35.352 1.00 85.69 105 ASP A O 1
ATOM 866 N N . MET A 1 106 ? -25.889 -9.127 35.044 1.00 87.31 106 MET A N 1
ATOM 867 C CA . MET A 1 106 ? -25.680 -7.752 35.494 1.00 87.31 106 MET A CA 1
ATOM 868 C C . MET A 1 106 ? -25.084 -7.680 36.907 1.00 87.31 106 MET A C 1
ATOM 870 O O . MET A 1 106 ? -24.247 -6.815 37.170 1.00 87.31 106 MET A O 1
ATOM 874 N N . TYR A 1 107 ? -25.447 -8.595 37.814 1.00 92.19 107 TYR A N 1
ATOM 875 C CA . TYR A 1 107 ? -24.947 -8.569 39.188 1.00 92.19 107 TYR A CA 1
ATOM 876 C C . TYR A 1 107 ? -23.453 -8.892 39.251 1.00 92.19 107 TYR A C 1
ATOM 878 O O . TYR A 1 107 ? -22.721 -8.245 40.005 1.00 92.19 107 TYR A O 1
ATOM 886 N N . LYS A 1 108 ? -22.961 -9.820 38.417 1.00 88.69 108 LYS A N 1
ATOM 887 C CA . LYS A 1 108 ? -21.518 -10.098 38.302 1.00 88.69 108 LYS A CA 1
ATOM 888 C C . LYS A 1 108 ? -20.742 -8.892 37.791 1.00 88.69 108 LYS A C 1
ATOM 890 O O . LYS A 1 108 ? -19.692 -8.588 38.357 1.00 88.69 108 LYS A O 1
ATOM 895 N N . LEU A 1 109 ? -21.252 -8.181 36.780 1.00 87.44 109 LEU A N 1
ATOM 896 C CA . LEU A 1 109 ? -20.604 -6.956 36.297 1.00 87.44 109 LEU A CA 1
ATOM 897 C C . LEU A 1 109 ? -20.567 -5.889 37.397 1.00 87.44 109 LEU A C 1
ATOM 899 O O . LEU A 1 109 ? -19.509 -5.319 37.655 1.00 87.44 109 LEU A O 1
ATOM 903 N N . ILE A 1 110 ? -21.697 -5.632 38.059 1.00 90.06 110 ILE A N 1
ATOM 904 C CA . ILE A 1 110 ? -21.786 -4.626 39.125 1.00 90.06 110 ILE A CA 1
ATOM 905 C C . ILE A 1 110 ? -20.806 -4.955 40.256 1.00 90.06 110 ILE A C 1
ATOM 907 O O . ILE A 1 110 ? -20.083 -4.070 40.713 1.00 90.06 110 ILE A O 1
ATOM 911 N N . ASN A 1 111 ? -20.738 -6.219 40.679 1.00 91.62 111 ASN A N 1
ATOM 912 C CA . ASN A 1 111 ? -19.817 -6.655 41.726 1.00 91.62 111 ASN A CA 1
ATOM 913 C C . ASN A 1 111 ? -18.355 -6.554 41.284 1.00 91.62 111 ASN A C 1
ATOM 915 O O . ASN A 1 111 ? -17.525 -6.069 42.051 1.00 91.62 111 ASN A O 1
ATOM 919 N N . PHE A 1 112 ? -18.039 -6.931 40.041 1.00 89.56 112 PHE A N 1
ATOM 920 C CA . PHE A 1 112 ? -16.702 -6.754 39.478 1.00 89.56 112 PHE A CA 1
ATOM 921 C C . PHE A 1 112 ? -16.296 -5.276 39.484 1.00 89.56 112 PHE A C 1
ATOM 923 O O . PHE A 1 112 ? -15.257 -4.932 40.048 1.00 89.56 112 PHE A O 1
ATOM 930 N N . VAL A 1 113 ? -17.138 -4.391 38.941 1.00 87.62 113 VAL A N 1
ATOM 931 C CA . VAL A 1 113 ? -16.876 -2.945 38.894 1.00 87.62 113 VAL A CA 1
ATOM 932 C C . VAL A 1 113 ? -16.718 -2.377 40.301 1.00 87.62 113 VAL A C 1
ATOM 934 O O . VAL A 1 113 ? -15.749 -1.670 40.546 1.00 87.62 113 VAL A O 1
ATOM 937 N N . ARG A 1 114 ? -17.598 -2.720 41.251 1.00 85.94 114 ARG A N 1
ATOM 938 C CA . ARG A 1 114 ? -17.472 -2.284 42.655 1.00 85.94 114 ARG A CA 1
ATOM 939 C C . ARG A 1 114 ? -16.192 -2.787 43.319 1.00 85.94 114 ARG A C 1
ATOM 941 O O . ARG A 1 114 ? -15.586 -2.037 44.064 1.00 85.94 114 ARG A O 1
ATOM 948 N N . SER A 1 115 ? -15.763 -4.017 43.033 1.00 88.12 115 SER A N 1
ATOM 949 C CA . SER A 1 115 ? -14.525 -4.576 43.600 1.00 88.12 115 SER A CA 1
ATOM 950 C C . SER A 1 115 ? -13.250 -3.924 43.055 1.00 88.12 115 SER A C 1
ATOM 952 O O . SER A 1 115 ? -12.201 -3.998 43.689 1.00 88.12 115 SER A O 1
ATOM 954 N N . LYS A 1 116 ? -13.322 -3.325 41.860 1.00 83.75 116 LYS A N 1
ATOM 955 C CA . LYS A 1 116 ? -12.187 -2.682 41.183 1.00 83.75 116 LYS A CA 1
ATOM 956 C C . LYS A 1 116 ? -12.202 -1.163 41.289 1.00 83.75 116 LYS A C 1
ATOM 958 O O . LYS A 1 116 ? -11.154 -0.542 41.144 1.00 83.75 116 LYS A O 1
ATOM 963 N N . LYS A 1 117 ? -13.371 -0.564 41.507 1.00 79.44 117 LYS A N 1
ATOM 964 C CA . LYS A 1 117 ? -13.524 0.872 41.688 1.00 79.44 117 LYS A CA 1
ATOM 965 C C . LYS A 1 117 ? -13.067 1.243 43.094 1.00 79.44 117 LYS A C 1
ATOM 967 O O . LYS A 1 117 ? -13.654 0.808 44.077 1.00 79.44 117 LYS A O 1
ATOM 972 N N . ASP A 1 118 ? -12.057 2.096 43.168 1.00 79.81 118 ASP A N 1
ATOM 973 C CA . ASP A 1 118 ? -11.719 2.782 44.407 1.00 79.81 118 ASP A CA 1
ATOM 974 C C . ASP A 1 118 ? -12.875 3.726 44.782 1.00 79.81 118 ASP A C 1
ATOM 976 O O . ASP A 1 118 ? -13.292 4.569 43.978 1.00 79.81 118 ASP A O 1
ATOM 980 N N . ASN A 1 119 ? -13.434 3.557 45.982 1.00 71.25 119 ASN A N 1
ATOM 981 C CA . ASN A 1 119 ? -14.596 4.319 46.445 1.00 71.25 119 ASN A CA 1
ATOM 982 C C . ASN A 1 119 ? -14.322 5.830 46.502 1.00 71.25 119 ASN A C 1
ATOM 984 O O . ASN A 1 119 ? -15.262 6.615 46.396 1.00 71.25 119 ASN A O 1
ATOM 988 N N . ASN A 1 120 ? -13.051 6.231 46.607 1.00 75.62 120 ASN A N 1
ATOM 989 C CA . ASN A 1 120 ? -12.647 7.631 46.698 1.00 75.62 120 ASN A CA 1
ATOM 990 C C . ASN A 1 120 ? -12.366 8.290 45.339 1.00 75.62 120 ASN A C 1
ATOM 992 O O . ASN A 1 120 ? -12.104 9.491 45.287 1.00 75.62 120 ASN A O 1
ATOM 996 N N . VAL A 1 121 ? -12.435 7.545 44.229 1.00 73.50 121 VAL A N 1
ATOM 997 C CA . VAL A 1 121 ? -12.167 8.088 42.892 1.00 73.50 121 VAL A CA 1
ATOM 998 C C . VAL A 1 121 ? -13.481 8.357 42.159 1.00 73.50 121 VAL A C 1
ATOM 1000 O O . VAL A 1 121 ? -14.174 7.451 41.681 1.00 73.50 121 VAL A O 1
ATOM 1003 N N . LEU A 1 122 ? -13.825 9.642 42.041 1.00 75.69 122 LEU A N 1
ATOM 1004 C CA . LEU A 1 122 ? -14.907 10.102 41.178 1.00 75.69 122 LEU A CA 1
ATOM 1005 C C . LEU A 1 122 ? -14.424 10.080 39.724 1.00 75.69 122 LEU A C 1
ATOM 1007 O O . LEU A 1 122 ? -13.568 10.871 39.330 1.00 75.69 122 LEU A O 1
ATOM 1011 N N . PHE A 1 123 ? -14.981 9.180 38.914 1.00 73.12 123 PHE A N 1
ATOM 1012 C CA . PHE A 1 123 ? -14.766 9.218 37.471 1.00 73.12 123 PHE A CA 1
ATOM 1013 C C . PHE A 1 123 ? -15.446 10.469 36.909 1.00 73.12 123 PHE A C 1
ATOM 1015 O O . PHE A 1 123 ? -16.670 10.528 36.812 1.00 73.12 123 PHE A O 1
ATOM 1022 N N . SER A 1 124 ? -14.641 11.470 36.568 1.00 79.62 124 SER A N 1
ATOM 1023 C CA . SER A 1 124 ? -15.087 12.669 35.872 1.00 79.62 124 SER A CA 1
ATOM 1024 C C . SER A 1 124 ? -14.531 12.641 34.459 1.00 79.62 124 SER A C 1
ATOM 1026 O O . SER A 1 124 ? -13.325 12.476 34.262 1.00 79.62 124 SER A O 1
ATOM 1028 N N . ILE A 1 125 ? -15.412 12.789 33.471 1.00 79.69 125 ILE A N 1
ATOM 1029 C CA . ILE A 1 125 ? -14.986 13.038 32.098 1.00 79.69 125 ILE A CA 1
ATOM 1030 C C . ILE A 1 125 ? -14.519 14.496 32.069 1.00 79.69 125 ILE A C 1
ATOM 1032 O O . ILE A 1 125 ? -15.341 15.391 32.276 1.00 79.69 125 ILE A O 1
ATOM 1036 N N . PRO A 1 126 ? -13.219 14.769 31.857 1.00 80.00 126 PRO A N 1
ATOM 1037 C CA . PRO A 1 126 ? -12.733 16.137 31.862 1.00 80.00 126 PRO A CA 1
ATOM 1038 C C . PRO A 1 126 ? -13.419 16.924 30.737 1.00 80.00 126 PRO A C 1
ATOM 1040 O O . PRO A 1 126 ? -13.593 16.380 29.642 1.00 80.00 126 PRO A O 1
ATOM 1043 N N . PRO A 1 127 ? -13.771 18.201 30.961 1.00 82.12 127 PRO A N 1
ATOM 1044 C CA . PRO A 1 127 ? -14.407 19.010 29.934 1.00 82.12 127 PRO A CA 1
ATOM 1045 C C . PRO A 1 127 ? -13.520 19.075 28.687 1.00 82.12 127 PRO A C 1
ATOM 1047 O O . PRO A 1 127 ? -12.298 19.273 28.766 1.00 82.12 127 PRO A O 1
ATOM 1050 N N . ILE A 1 128 ? -14.152 18.880 27.530 1.00 87.00 128 ILE A N 1
ATOM 1051 C CA . ILE A 1 128 ? -13.517 19.059 26.229 1.00 87.00 128 ILE A CA 1
ATOM 1052 C C . ILE A 1 128 ? -13.485 20.563 25.973 1.00 87.00 128 ILE A C 1
ATOM 1054 O O . ILE A 1 128 ? -14.506 21.172 25.671 1.00 87.00 128 ILE A O 1
ATOM 1058 N N . THR A 1 129 ? -12.315 21.169 26.153 1.00 91.44 129 THR A N 1
ATOM 1059 C CA . THR A 1 129 ? -12.102 22.593 25.886 1.00 91.44 129 THR A CA 1
ATOM 1060 C C . THR A 1 129 ? -11.638 22.800 24.449 1.00 91.44 129 THR A C 1
ATOM 1062 O O . THR A 1 129 ? -10.960 21.943 23.877 1.00 91.44 129 THR A O 1
ATOM 1065 N N . GLU A 1 130 ? -11.946 23.964 23.876 1.00 89.38 130 GLU A N 1
ATOM 1066 C CA . GLU A 1 130 ? -11.492 24.343 22.530 1.00 89.38 130 GLU A CA 1
ATOM 1067 C C . GLU A 1 130 ? -9.969 24.224 22.383 1.00 89.38 130 GLU A C 1
ATOM 1069 O O . GLU A 1 130 ? -9.477 23.709 21.383 1.00 89.38 130 GLU A O 1
ATOM 1074 N N . VAL A 1 131 ? -9.220 24.595 23.428 1.00 86.75 131 VAL A N 1
ATOM 1075 C CA . VAL A 1 131 ? -7.754 24.475 23.478 1.00 86.75 131 VAL A CA 1
ATOM 1076 C C . VAL A 1 131 ? -7.301 23.025 23.284 1.00 86.75 131 VAL A C 1
ATOM 1078 O O . VAL A 1 131 ? -6.452 22.760 22.437 1.00 86.75 131 VAL A O 1
ATOM 1081 N N . LYS A 1 132 ? -7.913 22.066 23.994 1.00 84.19 132 LYS A N 1
ATOM 1082 C CA . LYS A 1 132 ? -7.576 20.639 23.853 1.00 84.19 132 LYS A CA 1
ATOM 1083 C C . LYS A 1 132 ? -7.871 20.117 22.449 1.00 84.19 132 LYS A C 1
ATOM 1085 O O . LYS A 1 132 ? -7.088 19.340 21.910 1.00 84.19 132 LYS A O 1
ATOM 1090 N N . VAL A 1 133 ? -8.981 20.546 21.848 1.00 86.06 133 VAL A N 1
ATOM 1091 C CA . VAL A 1 133 ? -9.335 20.167 20.471 1.00 86.06 133 VAL A CA 1
ATOM 1092 C C . VAL A 1 133 ? -8.298 20.712 19.490 1.00 86.06 133 VAL A C 1
ATOM 1094 O O . VAL A 1 133 ? -7.784 19.964 18.657 1.00 86.06 133 VAL A O 1
ATOM 1097 N N . ILE A 1 134 ? -7.935 21.988 19.626 1.00 86.44 134 ILE A N 1
ATOM 1098 C CA . ILE A 1 134 ? -6.919 22.641 18.797 1.00 86.44 134 ILE A CA 1
ATOM 1099 C C . ILE A 1 134 ? -5.566 21.931 18.926 1.00 86.44 134 ILE A C 1
ATOM 1101 O O . ILE A 1 134 ? -4.928 21.667 17.907 1.00 86.44 134 ILE A O 1
ATOM 1105 N N . ASP A 1 135 ? -5.137 21.570 20.134 1.00 83.88 135 ASP A N 1
ATOM 1106 C CA . ASP A 1 135 ? -3.868 20.871 20.357 1.00 83.88 135 ASP A CA 1
ATOM 1107 C C . ASP A 1 135 ? -3.855 19.475 19.719 1.00 83.88 135 ASP A C 1
ATOM 1109 O O . ASP A 1 135 ? -2.898 19.113 19.027 1.00 83.88 135 ASP A O 1
ATOM 1113 N N . CYS A 1 136 ? -4.944 18.710 19.855 1.00 78.44 136 CYS A N 1
ATOM 1114 C CA . CYS A 1 136 ? -5.085 17.408 19.198 1.00 78.44 136 CYS A CA 1
ATOM 1115 C C . CYS A 1 136 ? -5.037 17.513 17.664 1.00 78.44 136 CYS A C 1
ATOM 1117 O O . CYS A 1 136 ? -4.460 16.649 16.996 1.00 78.44 136 CYS A O 1
ATOM 1119 N N . LEU A 1 137 ? -5.624 18.569 17.096 1.00 80.38 137 LEU A N 1
ATOM 1120 C CA . LEU A 1 137 ? -5.611 18.818 15.653 1.00 80.38 137 LEU A CA 1
ATOM 1121 C C . LEU A 1 137 ? -4.235 19.299 15.167 1.00 80.38 137 LEU A C 1
ATOM 1123 O O . LEU A 1 137 ? -3.744 18.820 14.142 1.00 80.38 137 LEU A O 1
ATOM 1127 N N . LYS A 1 138 ? -3.563 20.175 15.923 1.00 78.94 138 LYS A N 1
ATOM 1128 C CA . LYS A 1 138 ? -2.201 20.651 15.624 1.00 78.94 138 LYS A CA 1
ATOM 1129 C C . LYS A 1 138 ? -1.179 19.517 15.645 1.00 78.94 138 LYS A C 1
ATOM 1131 O O . LYS A 1 138 ? -0.336 19.450 14.750 1.00 78.94 138 LYS A O 1
ATOM 1136 N N . PHE A 1 139 ? -1.288 18.589 16.598 1.00 67.12 139 PHE A N 1
ATOM 1137 C CA . PHE A 1 139 ? -0.412 17.416 16.670 1.00 67.12 139 PHE A CA 1
ATOM 1138 C C . PHE A 1 139 ? -0.485 16.562 15.392 1.00 67.12 139 PHE A C 1
ATOM 1140 O O . PHE A 1 139 ? 0.528 16.044 14.927 1.00 67.12 139 PHE A O 1
ATOM 1147 N N . ARG A 1 140 ? -1.664 16.472 14.762 1.00 53.91 140 ARG A N 1
ATOM 1148 C CA . ARG A 1 140 ? -1.837 15.791 13.468 1.00 53.91 140 ARG A CA 1
ATOM 1149 C C . ARG A 1 140 ? -1.352 16.620 12.275 1.00 53.91 140 ARG A C 1
ATOM 1151 O O . ARG A 1 140 ? -0.802 16.045 11.339 1.00 53.91 140 ARG A O 1
ATOM 1158 N N . ALA A 1 141 ? -1.502 17.945 12.304 1.00 53.56 141 ALA A N 1
ATOM 1159 C CA . ALA A 1 141 ? -1.055 18.827 11.221 1.00 53.56 141 ALA A CA 1
ATOM 1160 C C . ALA A 1 141 ? 0.482 18.871 11.073 1.00 53.56 141 ALA A C 1
ATOM 1162 O O . ALA A 1 141 ? 0.998 18.889 9.954 1.00 53.56 141 ALA A O 1
ATOM 1163 N N . LEU A 1 142 ? 1.228 18.804 12.182 1.00 48.34 142 LEU A N 1
ATOM 1164 C CA . LEU A 1 142 ? 2.700 18.834 12.173 1.00 48.34 142 LEU A CA 1
ATOM 1165 C C . LEU A 1 142 ? 3.345 17.575 11.562 1.00 48.34 142 LEU A C 1
ATOM 1167 O O . LEU A 1 142 ? 4.485 17.629 11.106 1.00 48.34 142 LEU A O 1
ATOM 1171 N N . VAL A 1 143 ? 2.618 16.456 11.473 1.00 55.38 143 VAL A N 1
ATOM 1172 C CA . VAL A 1 143 ? 3.111 15.228 10.820 1.00 55.38 143 VAL A CA 1
ATOM 1173 C C . VAL A 1 143 ? 3.070 15.337 9.283 1.00 55.38 143 VAL A C 1
ATOM 1175 O O . VAL A 1 143 ? 3.710 14.542 8.588 1.00 55.38 143 VAL A O 1
ATOM 1178 N N . HIS A 1 144 ? 2.356 16.318 8.714 1.00 47.34 144 HIS A N 1
ATOM 1179 C CA . HIS A 1 144 ? 2.102 16.389 7.266 1.00 47.34 144 HIS A CA 1
ATOM 1180 C C . HIS A 1 144 ? 2.592 17.648 6.541 1.00 47.34 144 HIS A C 1
ATOM 1182 O O . HIS A 1 144 ? 2.536 17.671 5.313 1.00 47.34 144 HIS A O 1
ATOM 1188 N N . ILE A 1 145 ? 3.173 18.638 7.225 1.00 45.06 145 ILE A N 1
ATOM 1189 C CA . ILE A 1 145 ? 3.701 19.839 6.558 1.00 45.06 145 ILE A CA 1
ATOM 1190 C C . ILE A 1 145 ? 5.231 19.873 6.669 1.00 45.06 145 ILE A C 1
ATOM 1192 O O . ILE A 1 145 ? 5.793 20.314 7.665 1.00 45.06 145 ILE A O 1
ATOM 1196 N N . LYS A 1 146 ? 5.927 19.419 5.617 1.00 36.22 146 LYS A N 1
ATOM 1197 C CA . LYS A 1 146 ? 7.313 19.847 5.355 1.00 36.22 146 LYS A CA 1
ATOM 1198 C C . LYS A 1 146 ? 7.255 21.112 4.497 1.00 36.22 146 LYS A C 1
ATOM 1200 O O . LYS A 1 146 ? 6.602 21.058 3.455 1.00 36.22 146 LYS A O 1
ATOM 1205 N N . PRO A 1 147 ? 7.915 22.217 4.886 1.00 39.72 147 PRO A N 1
ATOM 1206 C CA . PRO A 1 147 ? 7.873 23.445 4.108 1.00 39.72 147 PRO A CA 1
ATOM 1207 C C . PRO A 1 147 ? 8.582 23.247 2.763 1.00 39.72 147 PRO A C 1
ATOM 1209 O O . PRO A 1 147 ? 9.705 22.740 2.695 1.00 39.72 147 PRO A O 1
ATOM 1212 N N . VAL A 1 148 ? 7.896 23.640 1.690 1.00 41.75 148 VAL A N 1
ATOM 1213 C CA . VAL A 1 148 ? 8.504 23.930 0.391 1.00 41.75 148 VAL A CA 1
ATOM 1214 C C . VAL A 1 148 ? 9.369 25.172 0.581 1.00 41.75 148 VAL A C 1
ATOM 1216 O O . VAL A 1 148 ? 8.867 26.235 0.928 1.00 41.75 148 VAL A O 1
ATOM 1219 N N . VAL A 1 149 ? 10.679 25.016 0.402 1.00 40.75 149 VAL A N 1
ATOM 1220 C CA . VAL A 1 149 ? 11.617 26.137 0.330 1.00 40.75 149 VAL A CA 1
ATOM 1221 C C . VAL A 1 149 ? 11.582 26.655 -1.104 1.00 40.75 149 VAL A C 1
ATOM 1223 O O . VAL A 1 149 ? 12.046 25.976 -2.019 1.00 40.75 149 VAL A O 1
ATOM 1226 N N . SER A 1 150 ? 11.008 27.837 -1.303 1.00 36.31 150 SER A N 1
ATOM 1227 C CA . SER A 1 150 ? 11.100 28.594 -2.551 1.00 36.31 150 SER A CA 1
ATOM 1228 C C . SER A 1 150 ? 12.408 29.388 -2.526 1.00 36.31 150 SER A C 1
ATOM 1230 O O . SER A 1 150 ? 12.518 30.387 -1.823 1.00 36.31 150 SER A O 1
ATOM 1232 N N . THR A 1 151 ? 13.420 28.945 -3.268 1.00 36.00 151 THR A N 1
ATOM 1233 C CA . THR A 1 151 ? 14.584 29.778 -3.591 1.00 36.00 151 THR A CA 1
ATOM 1234 C C . THR A 1 151 ? 14.279 30.554 -4.867 1.00 36.00 151 THR A C 1
ATOM 1236 O O . THR A 1 151 ? 14.382 30.002 -5.962 1.00 36.00 151 THR A O 1
ATOM 1239 N N . SER A 1 152 ? 13.911 31.825 -4.732 1.00 34.78 152 SER A N 1
ATOM 1240 C CA . SER A 1 152 ? 13.996 32.792 -5.827 1.00 34.78 152 SER A CA 1
ATOM 1241 C C . SER A 1 152 ? 15.338 33.508 -5.713 1.00 34.78 152 SER A C 1
ATOM 1243 O O . SER A 1 152 ? 15.536 34.330 -4.826 1.00 34.78 152 SER A O 1
ATOM 1245 N N . SER A 1 153 ? 16.270 33.147 -6.594 1.00 38.72 153 SER A N 1
ATOM 1246 C CA . SER A 1 153 ? 17.463 33.931 -6.908 1.00 38.72 153 SER A CA 1
ATOM 1247 C C . SER A 1 153 ? 17.136 34.762 -8.145 1.00 38.72 153 SER A C 1
ATOM 1249 O O . SER A 1 153 ? 16.752 34.193 -9.167 1.00 38.72 153 SER A O 1
ATOM 1251 N N . VAL A 1 154 ? 17.259 36.086 -8.055 1.00 40.78 154 VAL A N 1
ATOM 1252 C CA . VAL A 1 154 ? 17.415 36.949 -9.230 1.00 40.78 154 VAL A CA 1
ATOM 1253 C C . VAL A 1 154 ? 18.548 37.928 -8.935 1.00 40.78 154 VAL A C 1
ATOM 1255 O O . VAL A 1 154 ? 18.634 38.490 -7.847 1.00 40.78 154 VAL A O 1
ATOM 1258 N N . HIS A 1 155 ? 19.442 38.001 -9.914 1.00 41.66 155 HIS A N 1
ATOM 1259 C CA . HIS A 1 155 ? 20.776 38.578 -9.933 1.00 41.66 155 HIS A CA 1
ATOM 1260 C C . HIS A 1 155 ? 20.868 40.091 -9.685 1.00 41.66 155 HIS A C 1
ATOM 1262 O O . HIS A 1 155 ? 20.066 40.870 -10.195 1.00 41.66 155 HIS A O 1
ATOM 1268 N N . GLU A 1 156 ? 21.953 40.469 -9.004 1.00 39.16 156 GLU A N 1
ATOM 1269 C CA . GLU A 1 156 ? 22.649 41.756 -9.109 1.00 39.16 156 GLU A CA 1
ATOM 1270 C C . GLU A 1 156 ? 23.071 42.054 -10.559 1.00 39.16 156 GLU A C 1
ATOM 1272 O O . GLU A 1 156 ? 23.753 41.249 -11.195 1.00 39.16 156 GLU A O 1
ATOM 1277 N N . CYS A 1 157 ? 22.742 43.255 -11.034 1.00 38.50 157 CYS A N 1
ATOM 1278 C CA . CYS A 1 157 ? 23.484 43.970 -12.069 1.00 38.50 157 CYS A CA 1
ATOM 1279 C C . CYS A 1 157 ? 23.788 45.365 -11.509 1.00 38.50 157 CYS A C 1
ATOM 1281 O O . CYS A 1 157 ? 22.886 46.194 -11.424 1.00 38.50 157 CYS A O 1
ATOM 1283 N N . SER A 1 158 ? 25.045 45.611 -11.142 1.00 45.91 158 SER A N 1
ATOM 1284 C CA . SER A 1 158 ? 25.573 46.955 -10.886 1.00 45.91 158 SER A CA 1
ATOM 1285 C C . SER A 1 158 ? 26.573 47.296 -11.988 1.00 45.91 158 SER A C 1
ATOM 1287 O O . SER A 1 158 ? 27.408 46.461 -12.342 1.00 45.91 158 SER A O 1
ATOM 1289 N N . SER A 1 159 ? 26.395 48.489 -12.562 1.00 50.28 159 SER A N 1
ATOM 1290 C CA . SER A 1 159 ? 27.270 49.140 -13.547 1.00 50.28 159 SER A CA 1
ATOM 1291 C C . SER A 1 159 ? 28.587 49.618 -12.948 1.00 50.28 159 SER A C 1
ATOM 1293 O O . SER A 1 159 ? 28.628 49.832 -11.716 1.00 50.28 159 SER A O 1
#

pLDDT: mean 80.78, std 17.41, range [34.78, 97.5]

Organism: Acropora cervicornis (NCBI:txid6130)

Sequence (159 aa):
MFKRHHNPSVWADYKKAGNKAVGMLRNIKRKFYVSKLEQNENDAKGTWKIIKSISGMVKQFKRVNSLRIEDRIIEDTFEMASEFNSHFSSVADKLRSLLPQTNFDMYKLINFVRSKKDNNVLFSIPPITEVKVIDCLKFRALVHIKPVVSTSSVHECSS

Radius of gyration: 33.17 Å; chains: 1; bounding box: 57×67×92 Å